Protein AF-A0A7C3Q583-F1 (afdb_monomer_lite)

Sequence (106 aa):
MNAFAIQLTNGCLVSDIEQEDKNTFQFLQNTGAVEEVEGLWKLHSLYRAGRLYVGKDGRGYVEAAFKEQKDLLVEPDHLGDAKHGDEVVVKRIIARRGRASGKVVT

Foldseek 3Di:
DDPVLVCQAVFDAPVPDDPVCVVVVVLCVVVVQWDADPRTIHGDPQKFKAAWAQDPVQKIWGDGPDPVDDIAIEHNVQCPPPDHGDIFMWGWDPPDPDGTHTHTRD

Radius of gyration: 13.43 Å; chains: 1; bounding box: 30×31×34 Å

Secondary structure (DSSP, 8-state):
--HHHHHHHH-B-GGGS-GGGHHHHHHHHHTT-EEEETTEEEE-TTEEEEEEEE-TTS-EEEEESSTTSPPEEE-GGG-TT--TT-EEEEEEPSS-SSS-EEEE--

Structure (mmCIF, N/CA/C/O backbone):
data_AF-A0A7C3Q583-F1
#
_entry.id   AF-A0A7C3Q583-F1
#
loop_
_atom_site.group_PDB
_atom_site.id
_atom_site.type_symbol
_atom_site.label_atom_id
_atom_site.label_alt_id
_atom_site.label_comp_id
_atom_site.label_asym_id
_atom_site.label_entity_id
_atom_site.label_seq_id
_atom_site.pdbx_PDB_ins_code
_atom_site.Cartn_x
_atom_site.Cartn_y
_atom_site.Cartn_z
_atom_site.occupancy
_atom_site.B_iso_or_equiv
_atom_site.auth_seq_id
_atom_site.auth_comp_id
_atom_site.auth_asym_id
_atom_site.auth_atom_id
_atom_site.pdbx_PDB_model_num
ATOM 1 N N . MET A 1 1 ? 5.006 10.303 0.968 1.00 75.12 1 MET A N 1
ATOM 2 C CA . MET A 1 1 ? 3.797 9.653 1.484 1.00 75.12 1 MET A CA 1
ATOM 3 C C . MET A 1 1 ? 2.808 10.739 1.795 1.00 75.12 1 MET A C 1
ATOM 5 O O . MET A 1 1 ? 3.159 11.670 2.515 1.00 75.12 1 MET A O 1
ATOM 9 N N . ASN A 1 2 ? 1.631 10.632 1.203 1.00 86.69 2 ASN A N 1
ATOM 10 C CA . ASN A 1 2 ? 0.483 11.472 1.440 1.00 86.69 2 ASN A CA 1
ATOM 11 C C . ASN A 1 2 ? -0.119 11.155 2.815 1.00 86.69 2 ASN A C 1
ATOM 13 O O . ASN A 1 2 ? 0.231 10.165 3.469 1.00 86.69 2 ASN A O 1
ATOM 17 N N . ALA A 1 3 ? -1.004 12.040 3.268 1.00 90.44 3 ALA A N 1
ATOM 18 C CA . ALA A 1 3 ? -1.640 11.913 4.572 1.00 90.44 3 ALA A CA 1
ATOM 19 C C . ALA A 1 3 ? -2.430 10.599 4.687 1.00 90.44 3 ALA A C 1
ATOM 21 O O . ALA A 1 3 ? -2.291 9.899 5.687 1.00 90.44 3 ALA A O 1
ATOM 22 N N . PHE A 1 4 ? -3.158 10.220 3.634 1.00 92.38 4 PHE A N 1
ATOM 23 C CA . PHE A 1 4 ? -3.998 9.027 3.612 1.00 92.38 4 PHE A CA 1
ATOM 24 C C . PHE A 1 4 ? -3.222 7.719 3.835 1.00 92.38 4 PHE A C 1
ATOM 26 O O . PHE A 1 4 ? -3.597 6.898 4.672 1.00 92.38 4 PHE A O 1
ATOM 33 N N . ALA A 1 5 ? -2.084 7.533 3.160 1.00 90.50 5 ALA A N 1
ATOM 34 C CA . ALA A 1 5 ? -1.227 6.364 3.347 1.00 90.50 5 ALA A CA 1
ATOM 35 C C . ALA A 1 5 ? -0.674 6.276 4.779 1.00 90.50 5 ALA A C 1
ATOM 37 O O . ALA A 1 5 ? -0.605 5.189 5.361 1.00 90.50 5 ALA A O 1
ATOM 38 N N . ILE A 1 6 ? -0.297 7.418 5.364 1.00 90.62 6 ILE A N 1
ATOM 39 C CA . ILE A 1 6 ? 0.198 7.491 6.745 1.00 90.62 6 ILE A CA 1
ATOM 40 C C . ILE A 1 6 ? -0.927 7.149 7.728 1.00 90.62 6 ILE A C 1
ATOM 42 O O . ILE A 1 6 ? -0.721 6.327 8.622 1.00 90.62 6 ILE A O 1
ATOM 46 N N . GLN A 1 7 ? -2.115 7.728 7.535 1.00 93.38 7 GLN A N 1
ATOM 47 C CA . GLN A 1 7 ? -3.310 7.447 8.332 1.00 93.38 7 GLN A CA 1
ATOM 48 C C . GLN A 1 7 ? -3.645 5.955 8.313 1.00 93.38 7 GLN A C 1
ATOM 50 O O . GLN A 1 7 ? -3.726 5.343 9.372 1.00 93.38 7 GLN A O 1
ATOM 55 N N . LEU A 1 8 ? -3.738 5.336 7.132 1.00 93.62 8 LEU A N 1
ATOM 56 C CA . LEU A 1 8 ? -4.035 3.907 7.030 1.00 93.62 8 LEU A CA 1
ATOM 57 C C . LEU A 1 8 ? -2.932 3.021 7.608 1.00 93.62 8 LEU A C 1
ATOM 59 O O . LEU A 1 8 ? -3.218 1.917 8.062 1.00 93.62 8 LEU A O 1
ATOM 63 N N . THR A 1 9 ? -1.672 3.456 7.611 1.00 91.06 9 THR A N 1
ATOM 64 C CA . THR A 1 9 ? -0.614 2.634 8.213 1.00 91.06 9 THR A CA 1
ATOM 65 C C . THR A 1 9 ? -0.627 2.708 9.744 1.00 91.06 9 THR A C 1
ATOM 67 O O . THR A 1 9 ? -0.327 1.710 10.396 1.00 91.06 9 THR A O 1
ATOM 70 N N . ASN A 1 10 ? -1.018 3.849 10.319 1.00 91.69 10 ASN A N 1
ATOM 71 C CA . ASN A 1 10 ? -1.121 4.038 11.772 1.00 91.69 10 ASN A CA 1
ATOM 72 C C . ASN A 1 10 ? -2.468 3.585 12.359 1.00 91.69 10 ASN A C 1
ATOM 74 O O . ASN A 1 10 ? -2.526 3.186 13.520 1.00 91.69 10 ASN A O 1
ATOM 78 N N . GLY A 1 11 ? -3.529 3.622 11.556 1.00 94.94 11 GLY A N 1
ATOM 79 C CA . GLY A 1 11 ? -4.912 3.490 11.996 1.00 94.94 11 GLY A CA 1
ATOM 80 C C . GLY A 1 11 ? -5.620 4.842 12.045 1.00 94.94 11 GLY A C 1
ATOM 81 O O . GLY A 1 11 ? -5.090 5.807 12.595 1.00 94.94 11 GLY A O 1
ATOM 82 N N . CYS A 1 12 ? -6.825 4.909 11.483 1.00 95.81 12 CYS A N 1
ATOM 83 C CA . CYS A 1 12 ? -7.670 6.101 11.503 1.00 95.81 12 CYS A CA 1
ATOM 84 C C . CYS A 1 12 ? -9.153 5.758 11.688 1.00 95.81 12 CYS A C 1
ATOM 86 O O . CYS A 1 12 ? -9.587 4.624 11.463 1.00 95.81 12 CYS A O 1
ATOM 88 N N . LEU A 1 13 ? -9.944 6.751 12.099 1.00 96.50 13 LEU A N 1
ATOM 89 C CA . LEU A 1 13 ? -11.398 6.659 12.041 1.00 96.50 13 LEU A CA 1
ATOM 90 C C . LEU A 1 13 ? -11.872 6.958 10.618 1.00 96.50 13 LEU A C 1
ATOM 92 O O . LEU A 1 13 ? -11.290 7.778 9.912 1.00 96.50 13 LEU A O 1
ATOM 96 N N . VAL A 1 14 ? -12.993 6.358 10.213 1.00 93.75 14 VAL A N 1
ATOM 97 C CA . VAL A 1 14 ? -13.612 6.644 8.904 1.00 93.75 14 VAL A CA 1
ATOM 98 C C . VAL A 1 14 ? -14.017 8.120 8.781 1.00 93.75 14 VAL A C 1
ATOM 100 O O . VAL A 1 14 ? -14.018 8.671 7.683 1.00 93.75 14 VAL A O 1
ATOM 103 N N . SER A 1 15 ? -14.339 8.774 9.903 1.00 95.12 15 SER A N 1
ATOM 104 C CA . SER A 1 15 ? -14.639 10.209 9.960 1.00 95.12 15 SER A CA 1
ATOM 105 C C . SER A 1 15 ? -13.461 11.102 9.581 1.00 95.12 15 SER A C 1
ATOM 107 O O . SER A 1 15 ? -13.692 12.236 9.174 1.00 95.12 15 SER A O 1
ATOM 109 N N . ASP A 1 16 ? -12.234 10.596 9.708 1.00 94.31 16 ASP A N 1
ATOM 110 C CA . ASP A 1 16 ? -10.998 11.355 9.495 1.00 94.31 16 ASP A CA 1
ATOM 111 C C . ASP A 1 16 ? -10.473 11.205 8.056 1.00 94.31 16 ASP A C 1
ATOM 113 O O . ASP A 1 16 ? -9.427 11.755 7.711 1.00 94.31 16 ASP A O 1
ATOM 117 N N . ILE A 1 17 ? -11.176 10.424 7.226 1.00 94.75 17 ILE A N 1
ATOM 118 C CA . ILE A 1 17 ? -10.842 10.203 5.820 1.00 94.75 17 ILE A CA 1
ATOM 119 C C . ILE A 1 17 ? -11.464 11.319 4.980 1.00 94.75 17 ILE A C 1
ATOM 121 O O . ILE A 1 17 ? -12.690 11.493 4.945 1.00 94.75 17 ILE A O 1
ATOM 125 N N . GLU A 1 18 ? -10.605 12.037 4.261 1.00 95.81 18 GLU A N 1
ATOM 126 C CA . GLU A 1 18 ? -11.002 13.106 3.351 1.00 95.81 18 GLU A CA 1
ATOM 127 C C . GLU A 1 18 ? -11.915 12.587 2.234 1.00 95.81 18 GLU A C 1
ATOM 129 O O . GLU A 1 18 ? -11.842 11.433 1.808 1.00 95.81 18 GLU A O 1
ATOM 134 N N . GLN A 1 19 ? -12.805 13.448 1.731 1.00 95.31 19 GLN A N 1
ATOM 135 C CA . GLN A 1 19 ? -13.794 13.048 0.717 1.00 95.31 19 GLN A CA 1
ATOM 136 C C . GLN A 1 19 ? -13.140 12.501 -0.559 1.00 95.31 19 GLN A C 1
ATOM 138 O O . GLN A 1 19 ? -13.675 11.575 -1.166 1.00 95.31 19 GLN A O 1
ATOM 143 N N . GLU A 1 20 ? -11.987 13.052 -0.942 1.00 94.88 20 GLU A N 1
ATOM 144 C CA . GLU A 1 20 ? -11.206 12.610 -2.100 1.00 94.88 20 GLU A CA 1
ATOM 145 C C . GLU A 1 20 ? -10.656 11.183 -1.951 1.00 94.88 20 GLU A C 1
ATOM 147 O O . GLU A 1 20 ? -10.584 10.448 -2.937 1.00 94.88 20 GLU A O 1
ATOM 152 N N . ASP A 1 21 ? -10.384 10.743 -0.721 1.00 95.38 21 ASP A N 1
ATOM 153 C CA . ASP A 1 21 ? -9.816 9.425 -0.430 1.00 95.38 21 ASP A CA 1
ATOM 154 C C . ASP A 1 21 ? -10.876 8.336 -0.215 1.00 95.38 21 ASP A C 1
ATOM 156 O O . ASP A 1 21 ? -10.556 7.145 -0.215 1.00 95.38 21 ASP A O 1
ATOM 160 N N . LYS A 1 22 ? -12.159 8.695 -0.072 1.00 94.81 22 LYS A N 1
ATOM 161 C CA . LYS A 1 22 ? -13.232 7.730 0.235 1.00 94.81 22 LYS A CA 1
ATOM 162 C C . LYS A 1 22 ? -13.389 6.630 -0.804 1.00 94.81 22 LYS A C 1
ATOM 164 O O . LYS A 1 22 ? -13.620 5.480 -0.437 1.00 94.81 22 LYS A O 1
ATOM 169 N N . ASN A 1 23 ? -13.250 6.965 -2.085 1.00 95.88 23 ASN A N 1
ATOM 170 C CA . ASN A 1 23 ? -13.342 5.976 -3.161 1.00 95.88 23 ASN A CA 1
ATOM 171 C C . ASN A 1 23 ? -12.198 4.960 -3.061 1.00 95.88 23 ASN A C 1
ATOM 173 O O . ASN A 1 23 ? -12.424 3.751 -3.137 1.00 95.88 23 ASN A O 1
ATOM 177 N N . THR A 1 24 ? -10.980 5.448 -2.819 1.00 95.25 24 THR A N 1
ATOM 178 C CA . THR A 1 24 ? -9.794 4.613 -2.607 1.00 95.25 24 THR A CA 1
ATOM 179 C C . THR A 1 24 ? -9.955 3.757 -1.356 1.00 95.25 24 THR A C 1
ATOM 181 O O . THR A 1 24 ? -9.708 2.554 -1.394 1.00 95.25 24 THR A O 1
ATOM 184 N N . PHE A 1 25 ? -10.439 4.335 -0.256 1.00 96.75 25 PHE A N 1
ATOM 185 C CA . PHE A 1 25 ? -10.709 3.608 0.979 1.00 96.75 25 PHE A CA 1
ATOM 186 C C . PHE A 1 25 ? -11.720 2.476 0.778 1.00 96.75 25 PHE A C 1
ATOM 188 O O . PHE A 1 25 ? -11.454 1.341 1.169 1.00 96.75 25 PHE A O 1
ATOM 195 N N . GLN A 1 26 ? -12.845 2.748 0.114 1.00 96.88 26 GLN A N 1
ATOM 196 C CA . GLN A 1 26 ? -13.868 1.738 -0.156 1.00 96.88 26 GLN A CA 1
ATOM 197 C C . GLN A 1 26 ? -13.332 0.611 -1.049 1.00 96.88 26 GLN A C 1
ATOM 199 O O . GLN A 1 26 ? -13.609 -0.566 -0.814 1.00 96.88 26 GLN A O 1
ATOM 204 N N . PHE A 1 27 ? -12.510 0.946 -2.044 1.00 96.56 27 PHE A N 1
ATOM 205 C CA . PHE A 1 27 ? -11.808 -0.047 -2.851 1.00 96.56 27 PHE A CA 1
ATOM 206 C C . PHE A 1 27 ? -10.854 -0.913 -2.003 1.00 96.56 27 PHE A C 1
ATOM 208 O O . PHE A 1 27 ? -10.858 -2.143 -2.112 1.00 96.56 27 PHE A O 1
ATOM 215 N N . LEU A 1 28 ? -10.076 -0.301 -1.107 1.00 96.62 28 LEU A N 1
ATOM 216 C CA . LEU A 1 28 ? -9.175 -1.014 -0.197 1.00 96.62 28 LEU A CA 1
ATOM 217 C C . LEU A 1 28 ? -9.933 -1.909 0.796 1.00 96.62 28 LEU A C 1
ATOM 219 O O . LEU A 1 28 ? -9.474 -3.013 1.093 1.00 96.62 28 LEU A O 1
ATOM 223 N N . GLN A 1 29 ? -11.107 -1.486 1.269 1.00 96.50 29 GLN A N 1
ATOM 224 C CA . GLN A 1 29 ? -11.988 -2.327 2.085 1.00 96.50 29 GLN A CA 1
ATOM 225 C C . GLN A 1 29 ? -12.465 -3.550 1.296 1.00 96.50 29 GLN A C 1
ATOM 227 O O . GLN A 1 29 ? -12.303 -4.680 1.753 1.00 96.50 29 GLN A O 1
ATOM 232 N N . ASN A 1 30 ? -12.972 -3.345 0.078 1.00 96.44 30 ASN A N 1
ATOM 233 C CA . ASN A 1 30 ? -13.487 -4.426 -0.769 1.00 96.44 30 ASN A CA 1
ATOM 234 C C . ASN A 1 30 ? -12.409 -5.452 -1.161 1.00 96.44 30 ASN A C 1
ATOM 236 O O . ASN A 1 30 ? -12.712 -6.626 -1.363 1.00 96.44 30 ASN A O 1
ATOM 240 N N . THR A 1 31 ? -11.146 -5.032 -1.256 1.00 94.88 31 THR A N 1
ATOM 241 C CA . THR A 1 31 ? -10.005 -5.923 -1.538 1.00 94.88 31 THR A CA 1
ATOM 242 C C . THR A 1 31 ? -9.436 -6.606 -0.286 1.00 94.88 31 THR A C 1
ATOM 244 O O . THR A 1 31 ? -8.538 -7.450 -0.395 1.00 94.88 31 THR A O 1
ATOM 247 N N . GLY A 1 32 ? -9.938 -6.262 0.906 1.00 96.00 32 GLY A N 1
ATOM 248 C CA . GLY A 1 32 ? -9.410 -6.730 2.189 1.00 96.00 32 GLY A CA 1
ATOM 249 C C . GLY A 1 32 ? -7.992 -6.224 2.467 1.00 96.00 32 GLY A C 1
ATOM 250 O O . GLY A 1 32 ? -7.197 -6.923 3.096 1.00 96.00 32 GLY A O 1
ATOM 251 N N . ALA A 1 33 ? -7.630 -5.063 1.912 1.00 96.56 33 ALA A N 1
ATOM 252 C CA . ALA A 1 33 ? -6.341 -4.415 2.139 1.00 96.56 33 ALA A CA 1
ATOM 253 C C . ALA A 1 33 ? -6.294 -3.652 3.465 1.00 96.56 33 ALA A C 1
ATOM 255 O O . ALA A 1 33 ? -5.214 -3.476 4.031 1.00 96.56 33 ALA A O 1
ATOM 256 N N . VAL A 1 34 ? -7.455 -3.239 3.969 1.00 97.31 34 VAL A N 1
ATOM 257 C CA . VAL A 1 34 ? -7.626 -2.641 5.294 1.00 97.31 34 VAL A CA 1
ATOM 258 C C . VAL A 1 34 ? -8.484 -3.536 6.182 1.00 97.31 34 VAL A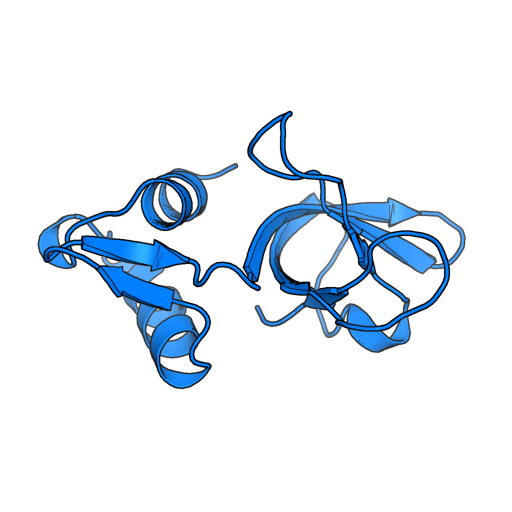 C 1
ATOM 260 O O . VAL A 1 34 ? -9.318 -4.301 5.699 1.00 97.31 34 VAL A O 1
ATOM 263 N N . GLU A 1 35 ? -8.269 -3.428 7.484 1.00 97.44 35 GLU A N 1
ATOM 264 C CA . GLU A 1 35 ? -9.001 -4.124 8.534 1.00 97.44 35 GLU A CA 1
ATOM 265 C C . GLU A 1 35 ? -9.322 -3.157 9.677 1.00 97.44 35 GLU A C 1
ATOM 267 O O . GLU A 1 35 ? -8.595 -2.187 9.909 1.00 97.44 35 GLU A O 1
ATOM 272 N N . GLU A 1 36 ? -10.409 -3.429 10.391 1.00 97.31 36 GLU A N 1
ATOM 273 C CA . GLU A 1 36 ? -10.754 -2.713 11.614 1.00 97.31 36 GLU A CA 1
ATOM 274 C C . GLU A 1 36 ? -10.140 -3.433 12.819 1.00 97.31 36 GLU A C 1
ATOM 276 O O . GLU A 1 36 ? -10.383 -4.619 13.044 1.00 97.31 36 GLU A O 1
ATOM 281 N N . VAL A 1 37 ? -9.339 -2.713 13.604 1.00 95.38 37 VAL A N 1
ATOM 282 C CA . VAL A 1 37 ? -8.714 -3.213 14.831 1.00 95.38 37 VAL A CA 1
ATOM 283 C C . VAL A 1 37 ? -8.924 -2.184 15.927 1.00 95.38 37 VAL A C 1
ATOM 285 O O . VAL A 1 37 ? -8.490 -1.044 15.793 1.00 95.38 37 VAL A O 1
ATOM 288 N N . GLU A 1 38 ? -9.592 -2.592 17.008 1.00 94.38 38 GLU A N 1
ATOM 289 C CA . GLU A 1 38 ? -9.880 -1.727 18.165 1.00 94.38 38 GLU A CA 1
ATOM 290 C C . GLU A 1 38 ? -10.618 -0.425 17.779 1.00 94.38 38 GLU A C 1
ATOM 292 O O . GLU A 1 38 ? -10.399 0.630 18.365 1.00 94.38 38 GLU A O 1
ATOM 297 N N . GLY A 1 39 ? -11.502 -0.499 16.773 1.00 94.56 39 GLY A N 1
ATOM 298 C CA . GLY A 1 39 ? -12.280 0.642 16.271 1.00 94.56 39 GLY A CA 1
ATOM 299 C C . GLY A 1 39 ? -11.535 1.553 15.287 1.00 94.56 39 GLY A C 1
ATOM 300 O O . GLY A 1 39 ? -12.101 2.547 14.834 1.00 94.56 39 GLY A O 1
ATOM 301 N N . LEU A 1 40 ? -10.283 1.234 14.941 1.00 97.38 40 LEU A N 1
ATOM 302 C CA . LEU A 1 40 ? -9.485 1.968 13.958 1.00 97.38 40 LEU A CA 1
ATOM 303 C C . LEU A 1 40 ? -9.301 1.146 12.684 1.00 97.38 40 LEU A C 1
ATOM 305 O O . LEU A 1 40 ? -8.954 -0.034 12.732 1.00 97.38 40 LEU A O 1
ATOM 309 N N . TRP A 1 41 ? -9.464 1.792 11.535 1.00 97.62 41 TRP A N 1
ATOM 310 C CA . TRP A 1 41 ? -9.183 1.201 10.233 1.00 97.62 41 TRP A CA 1
ATOM 311 C C . TRP A 1 41 ? -7.715 1.376 9.880 1.00 97.62 41 TRP A C 1
ATOM 313 O O . TRP A 1 41 ? -7.211 2.498 9.837 1.00 97.62 41 TRP A O 1
ATOM 323 N N . LYS A 1 42 ? -7.027 0.269 9.603 1.00 96.19 42 LYS A N 1
ATOM 324 C CA . LYS A 1 42 ? -5.613 0.269 9.214 1.00 96.19 42 LYS A CA 1
ATOM 325 C C . LYS A 1 42 ? -5.321 -0.750 8.125 1.00 96.19 42 LYS A C 1
ATOM 327 O O . LYS A 1 42 ? -6.113 -1.656 7.888 1.00 96.19 42 LYS A O 1
ATOM 332 N N . LEU A 1 43 ? -4.170 -0.630 7.471 1.00 95.19 43 LEU A N 1
ATOM 333 C CA . LEU A 1 43 ? -3.695 -1.635 6.525 1.00 95.19 43 LEU A CA 1
ATOM 334 C C . LEU A 1 43 ? -3.539 -2.983 7.222 1.00 95.19 43 LEU A C 1
ATOM 336 O O . LEU A 1 43 ? -2.867 -3.094 8.251 1.00 95.19 43 LEU A O 1
ATOM 340 N N . HIS A 1 44 ? -4.095 -4.018 6.600 1.00 95.44 44 HIS A N 1
ATOM 341 C CA . HIS A 1 44 ? -3.885 -5.381 7.046 1.00 95.44 44 HIS A CA 1
ATOM 342 C C . HIS A 1 44 ? -2.390 -5.715 6.999 1.00 95.44 44 HIS A C 1
ATOM 344 O O . HIS A 1 44 ? -1.661 -5.258 6.117 1.00 95.44 44 HIS A O 1
ATOM 350 N N . SER A 1 45 ? -1.912 -6.547 7.924 1.00 91.19 45 SER A N 1
ATOM 351 C CA . SER A 1 45 ? -0.477 -6.847 8.112 1.00 91.19 45 SER A CA 1
ATOM 352 C C . SER A 1 45 ? 0.283 -7.301 6.848 1.00 91.19 45 SER A C 1
ATOM 354 O O . SER A 1 45 ? 1.504 -7.138 6.755 1.00 91.19 45 SER A O 1
ATOM 356 N N . LEU A 1 46 ? -0.435 -7.859 5.870 1.00 93.25 46 LEU A N 1
ATOM 357 C CA . LEU A 1 46 ? 0.086 -8.288 4.567 1.00 93.25 46 LEU A CA 1
ATOM 358 C C . LEU A 1 46 ? 0.252 -7.155 3.549 1.00 93.25 46 LEU A C 1
ATOM 360 O O . LEU A 1 46 ? 0.838 -7.391 2.494 1.00 93.25 46 LEU A O 1
ATOM 364 N N . TYR A 1 47 ? -0.261 -5.965 3.830 1.00 94.00 47 TYR A N 1
ATOM 365 C CA . TYR A 1 47 ? -0.254 -4.828 2.926 1.00 94.00 47 TYR A CA 1
ATOM 366 C C . TYR A 1 47 ? 0.700 -3.744 3.423 1.00 94.00 47 TYR A C 1
ATOM 368 O O . TYR A 1 47 ? 1.009 -3.619 4.615 1.00 94.00 47 TYR A O 1
ATOM 376 N N . ARG A 1 48 ? 1.227 -2.984 2.469 1.00 91.44 48 ARG A N 1
ATOM 377 C CA . ARG A 1 48 ? 2.156 -1.879 2.697 1.00 91.44 48 ARG A CA 1
ATOM 378 C C . ARG A 1 48 ? 1.790 -0.740 1.764 1.00 91.44 48 ARG A C 1
ATOM 380 O O . ARG A 1 48 ? 1.630 -0.983 0.572 1.00 91.44 48 ARG A O 1
ATOM 387 N N . ALA A 1 49 ? 1.681 0.466 2.303 1.00 92.62 49 ALA A N 1
ATOM 388 C CA . ALA A 1 49 ? 1.648 1.675 1.498 1.00 92.62 49 ALA A CA 1
ATOM 389 C C . ALA A 1 49 ? 3.065 2.235 1.357 1.00 92.62 49 ALA A C 1
ATOM 391 O O . ALA A 1 49 ? 3.876 2.134 2.284 1.00 92.62 49 ALA A O 1
ATOM 392 N N . GLY A 1 50 ? 3.364 2.811 0.199 1.00 91.81 50 GLY A N 1
ATOM 393 C CA . GLY A 1 50 ? 4.661 3.421 -0.047 1.00 91.81 50 GLY A CA 1
ATOM 394 C C . GLY A 1 50 ? 4.771 4.036 -1.431 1.00 91.81 50 GLY A C 1
ATOM 395 O O . GLY A 1 50 ? 3.876 3.907 -2.267 1.00 91.81 50 GLY A O 1
ATOM 396 N N . ARG A 1 51 ? 5.895 4.712 -1.668 1.00 93.25 51 ARG A N 1
ATOM 397 C CA . ARG A 1 51 ? 6.210 5.287 -2.977 1.00 93.25 51 ARG A CA 1
ATOM 398 C C . ARG A 1 51 ? 6.831 4.226 -3.874 1.00 93.25 51 ARG A C 1
ATOM 400 O O . ARG A 1 51 ? 7.759 3.531 -3.457 1.00 93.25 51 ARG A O 1
ATOM 407 N N . LEU A 1 52 ? 6.332 4.127 -5.101 1.00 95.38 52 LEU A N 1
ATOM 408 C CA . LEU A 1 52 ? 6.834 3.214 -6.114 1.00 95.38 52 LEU A CA 1
ATOM 409 C C . LEU A 1 52 ? 7.983 3.849 -6.902 1.00 95.38 52 LEU A C 1
ATOM 411 O O . LEU A 1 52 ? 7.819 4.871 -7.565 1.00 95.38 52 LEU A O 1
ATOM 415 N N . TYR A 1 53 ? 9.132 3.183 -6.910 1.00 96.00 53 TYR A N 1
ATOM 416 C CA . TYR A 1 53 ? 10.251 3.497 -7.789 1.00 96.00 53 TYR A CA 1
ATOM 417 C C . TYR A 1 53 ? 10.411 2.389 -8.821 1.00 96.00 53 TYR A C 1
ATOM 419 O O . TYR A 1 53 ? 10.755 1.260 -8.481 1.00 96.00 53 TYR A O 1
ATOM 427 N N . VAL A 1 54 ? 10.182 2.707 -10.092 1.00 96.19 54 VAL A N 1
ATOM 428 C CA . VAL A 1 54 ? 10.426 1.771 -11.198 1.00 96.19 54 VAL A CA 1
ATOM 429 C C . VAL A 1 54 ? 11.835 1.986 -11.748 1.00 96.19 54 VAL A C 1
ATOM 431 O O . VAL A 1 54 ? 12.199 3.112 -12.097 1.00 96.19 54 VAL A O 1
ATOM 434 N N . GLY A 1 55 ? 12.631 0.917 -11.777 1.00 94.12 55 GLY A N 1
ATOM 435 C CA . GLY A 1 55 ? 13.978 0.884 -12.338 1.00 94.12 55 GLY A CA 1
ATOM 436 C C . GLY A 1 55 ? 13.986 0.729 -13.861 1.00 94.12 55 GLY A C 1
ATOM 437 O O . GLY A 1 55 ? 12.971 0.443 -14.492 1.00 94.12 55 GLY A O 1
ATOM 438 N N . LYS A 1 56 ? 15.166 0.883 -14.474 1.00 93.44 56 LYS A N 1
ATOM 439 C CA . LYS A 1 56 ? 15.337 0.760 -15.937 1.00 93.44 56 LYS A CA 1
ATOM 440 C C . LYS A 1 56 ? 15.055 -0.646 -16.474 1.00 93.44 56 LYS A C 1
ATOM 442 O O . LYS A 1 56 ? 14.774 -0.798 -17.654 1.00 93.44 56 LYS A O 1
ATOM 447 N N . ASP A 1 57 ? 15.160 -1.657 -15.619 1.00 93.00 57 ASP A N 1
ATOM 448 C CA . ASP A 1 57 ? 14.861 -3.054 -15.931 1.00 93.00 57 ASP A CA 1
ATOM 449 C C . ASP A 1 57 ? 13.368 -3.397 -15.773 1.00 93.00 57 ASP A C 1
ATOM 451 O O . ASP A 1 57 ? 12.993 -4.561 -15.880 1.00 93.00 57 ASP A O 1
ATOM 455 N N . GLY A 1 58 ? 12.523 -2.396 -15.501 1.00 93.44 58 GLY A N 1
ATOM 456 C CA . GLY A 1 58 ? 11.077 -2.543 -15.352 1.00 93.44 58 GLY A CA 1
ATOM 457 C C . GLY A 1 58 ? 10.631 -3.038 -13.979 1.00 93.44 58 GLY A C 1
ATOM 458 O O . GLY A 1 58 ? 9.432 -3.124 -13.734 1.00 93.44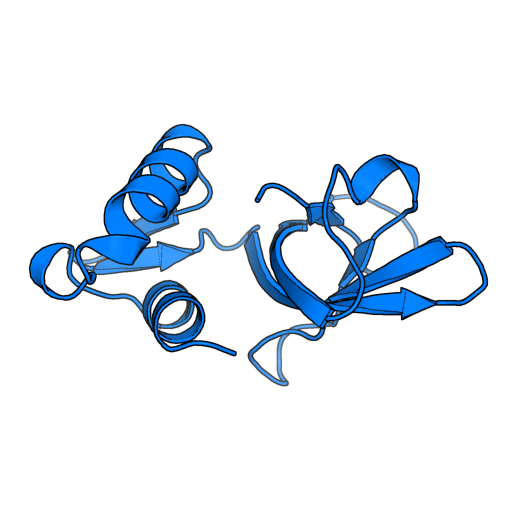 58 GLY A O 1
ATOM 459 N N . ARG A 1 59 ? 11.555 -3.349 -13.061 1.00 95.69 59 ARG A N 1
ATOM 460 C CA . ARG A 1 59 ? 11.191 -3.763 -11.700 1.00 95.69 59 ARG A CA 1
ATOM 461 C C . ARG A 1 59 ? 10.836 -2.558 -10.841 1.00 95.69 59 ARG A C 1
ATOM 463 O O . ARG A 1 59 ? 11.524 -1.538 -10.864 1.00 95.69 59 ARG A O 1
ATOM 470 N N . GLY A 1 60 ? 9.780 -2.705 -10.053 1.00 96.44 60 GLY A N 1
ATOM 471 C CA . GLY A 1 60 ? 9.364 -1.748 -9.041 1.00 96.44 60 GLY A CA 1
ATOM 472 C C . GLY A 1 60 ? 9.993 -2.021 -7.680 1.00 96.44 60 GLY A C 1
ATOM 473 O O . GLY A 1 60 ? 10.249 -3.164 -7.304 1.00 96.44 60 GLY A O 1
ATOM 474 N N . TYR A 1 61 ? 10.179 -0.963 -6.906 1.00 95.38 61 TYR A N 1
ATOM 475 C CA . TYR A 1 61 ? 10.561 -1.012 -5.503 1.00 95.38 61 TYR A CA 1
ATOM 476 C C . TYR A 1 61 ? 9.626 -0.097 -4.734 1.00 95.38 61 TYR A C 1
ATOM 478 O O . TYR A 1 61 ? 9.536 1.089 -5.044 1.00 95.38 61 TYR A O 1
ATOM 486 N N . VAL A 1 62 ? 8.923 -0.650 -3.751 1.00 94.31 62 VAL A N 1
ATOM 487 C CA . VAL A 1 62 ? 8.102 0.142 -2.839 1.00 94.31 62 VAL A CA 1
ATOM 488 C C . VAL A 1 62 ? 8.853 0.295 -1.537 1.00 94.31 62 VAL A C 1
ATOM 490 O O . VAL A 1 62 ? 9.064 -0.684 -0.813 1.00 94.31 62 VAL A O 1
ATOM 493 N N . GLU A 1 63 ? 9.278 1.531 -1.292 1.00 88.19 63 GLU A N 1
ATOM 494 C CA . GLU A 1 63 ? 9.895 1.943 -0.038 1.00 88.19 63 GLU 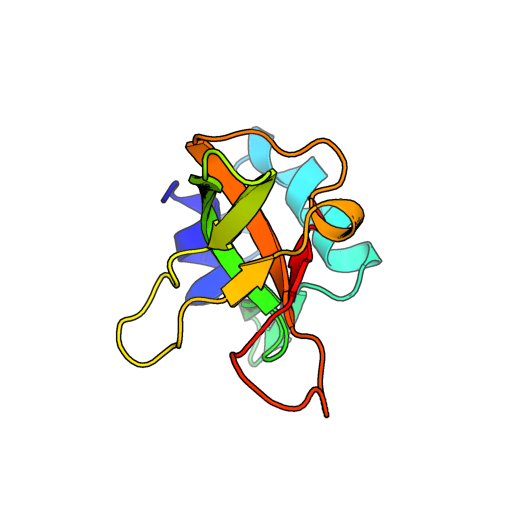A CA 1
ATOM 495 C C . GLU A 1 63 ? 8.835 1.885 1.057 1.00 88.19 63 GLU A C 1
ATOM 497 O O . GLU A 1 63 ? 7.765 2.492 0.938 1.00 88.19 63 GLU A O 1
ATOM 502 N N . ALA A 1 64 ? 9.104 1.095 2.094 1.00 76.25 64 ALA A N 1
ATOM 503 C CA . ALA A 1 64 ? 8.150 0.951 3.177 1.00 76.25 64 ALA A CA 1
ATOM 504 C C . ALA A 1 64 ? 8.089 2.235 4.015 1.00 76.25 64 ALA A C 1
ATOM 506 O O . ALA A 1 64 ? 9.098 2.890 4.262 1.00 76.25 64 ALA A O 1
ATOM 507 N N . ALA A 1 65 ? 6.894 2.558 4.507 1.00 72.19 65 ALA A N 1
ATOM 508 C CA . ALA A 1 65 ? 6.655 3.724 5.350 1.00 72.19 65 ALA A CA 1
ATOM 509 C C . ALA A 1 65 ? 7.521 3.767 6.627 1.00 72.19 65 ALA A C 1
ATOM 511 O O . ALA A 1 65 ? 7.887 4.841 7.104 1.00 72.19 65 ALA A O 1
ATOM 512 N N . PHE A 1 66 ? 7.843 2.592 7.172 1.00 73.56 66 PHE A N 1
ATOM 513 C CA . PHE A 1 66 ? 8.552 2.411 8.436 1.00 73.56 66 PHE A CA 1
ATOM 514 C C . PHE A 1 66 ? 9.862 1.664 8.217 1.00 73.56 66 PHE A C 1
ATOM 516 O O . PHE A 1 66 ? 9.888 0.653 7.517 1.00 73.56 66 PHE A O 1
ATOM 523 N N . LYS A 1 67 ? 10.940 2.106 8.877 1.00 73.31 67 LYS A N 1
ATOM 524 C CA . LYS A 1 67 ? 12.276 1.502 8.730 1.00 73.31 67 LYS A CA 1
ATOM 525 C C . LYS A 1 67 ? 12.350 0.051 9.210 1.00 73.31 67 LYS A C 1
ATOM 527 O O . LYS A 1 67 ? 13.223 -0.685 8.757 1.00 73.31 67 LYS A O 1
ATOM 532 N N . GLU A 1 68 ? 11.465 -0.381 10.112 1.00 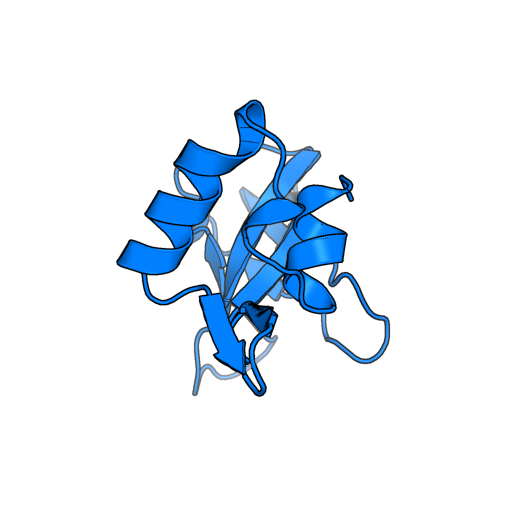76.19 68 GLU A N 1
ATOM 533 C CA . GLU A 1 68 ? 11.407 -1.786 10.534 1.00 76.19 68 GLU A CA 1
ATOM 534 C C . GLU A 1 68 ? 10.807 -2.697 9.448 1.00 76.19 68 GLU A C 1
ATOM 536 O O . GLU A 1 68 ? 10.977 -3.920 9.480 1.00 76.19 68 GLU A O 1
ATOM 541 N N . GLN A 1 69 ? 10.097 -2.121 8.476 1.00 75.06 69 GLN A N 1
ATOM 542 C CA . GLN A 1 69 ? 9.494 -2.843 7.368 1.00 75.06 69 GLN A CA 1
ATOM 543 C C . GLN A 1 69 ? 10.468 -2.884 6.188 1.00 75.06 69 GLN A C 1
ATOM 545 O O . GLN A 1 69 ? 11.102 -1.900 5.830 1.00 75.06 69 GLN A O 1
ATOM 550 N N . LYS A 1 70 ? 10.603 -4.058 5.566 1.00 80.94 70 LYS A N 1
ATOM 551 C CA . LYS A 1 70 ? 11.458 -4.214 4.386 1.00 80.94 70 LYS A CA 1
ATOM 552 C C . LYS A 1 70 ? 10.766 -3.640 3.157 1.00 80.94 70 LYS A C 1
ATOM 554 O O . LYS A 1 70 ? 9.602 -3.972 2.923 1.00 80.94 70 LYS A O 1
ATOM 559 N N . ASP A 1 71 ? 11.524 -2.931 2.330 1.00 89.81 71 ASP A N 1
ATOM 560 C CA . ASP A 1 71 ? 11.088 -2.560 0.987 1.00 89.81 71 ASP A CA 1
ATOM 561 C C . ASP A 1 71 ? 10.657 -3.792 0.195 1.00 89.81 71 ASP A C 1
ATOM 563 O O . ASP A 1 71 ? 11.283 -4.864 0.260 1.00 89.81 71 ASP A O 1
ATOM 567 N N . LEU A 1 72 ? 9.607 -3.620 -0.598 1.00 94.12 72 LEU A N 1
ATOM 568 C CA . LEU A 1 72 ? 9.061 -4.683 -1.422 1.00 94.12 72 LEU A CA 1
ATOM 569 C C . LEU A 1 72 ? 9.535 -4.529 -2.861 1.00 94.12 72 LEU A C 1
ATOM 571 O O . LEU A 1 72 ? 9.361 -3.484 -3.480 1.00 94.12 72 LEU A O 1
ATOM 575 N N . LEU A 1 73 ? 10.099 -5.606 -3.402 1.00 95.50 73 LEU A N 1
ATOM 576 C CA . LEU A 1 73 ? 10.274 -5.753 -4.841 1.00 95.50 73 LEU A CA 1
ATOM 577 C C . LEU A 1 73 ? 8.904 -5.995 -5.491 1.00 95.50 73 LEU A C 1
ATOM 579 O O . LEU A 1 73 ? 8.144 -6.857 -5.045 1.00 95.50 73 LEU A O 1
ATOM 583 N N . VAL A 1 74 ? 8.613 -5.291 -6.572 1.00 96.81 74 VAL A N 1
ATOM 584 C CA . VAL A 1 74 ? 7.435 -5.512 -7.409 1.00 96.81 74 VAL A CA 1
ATOM 585 C C . VAL A 1 74 ? 7.930 -5.920 -8.790 1.00 96.81 74 VAL A C 1
ATOM 587 O O . VAL A 1 74 ? 8.697 -5.201 -9.424 1.00 96.81 74 VAL A O 1
ATOM 590 N N . GLU A 1 75 ? 7.547 -7.113 -9.233 1.00 96.19 75 GLU A N 1
ATOM 591 C CA . GLU A 1 75 ? 7.892 -7.577 -10.582 1.00 96.19 75 GLU A CA 1
ATOM 592 C C . GLU A 1 75 ? 7.103 -6.790 -11.638 1.00 96.19 75 GLU A C 1
ATOM 594 O O . GLU A 1 75 ? 6.021 -6.297 -11.312 1.00 96.19 75 GLU A O 1
ATOM 599 N N . PRO A 1 76 ? 7.578 -6.708 -12.895 1.00 95.56 76 PRO A N 1
ATOM 600 C CA . PRO A 1 76 ? 6.893 -5.956 -13.947 1.00 95.56 76 PRO A CA 1
ATOM 601 C C . PRO A 1 76 ? 5.412 -6.343 -14.098 1.00 95.56 76 PRO A C 1
ATOM 603 O O . PRO A 1 76 ? 4.541 -5.478 -14.074 1.00 95.56 76 PRO A O 1
ATOM 606 N N . ASP A 1 77 ? 5.109 -7.645 -14.103 1.00 95.94 77 ASP A N 1
ATOM 607 C CA . ASP A 1 77 ? 3.738 -8.177 -14.225 1.00 95.94 77 ASP A CA 1
ATOM 608 C C . ASP A 1 77 ? 2.847 -7.888 -12.999 1.00 95.94 77 ASP A C 1
ATOM 610 O O . ASP A 1 77 ? 1.645 -8.160 -12.990 1.00 95.94 77 ASP A O 1
ATOM 614 N N . HIS A 1 78 ? 3.436 -7.368 -11.923 1.00 96.69 78 HIS A N 1
ATOM 615 C CA . HIS A 1 78 ? 2.772 -7.048 -10.665 1.00 96.69 78 HIS A CA 1
ATOM 616 C C . HIS A 1 78 ? 2.634 -5.540 -10.418 1.00 96.69 78 HIS A C 1
ATOM 618 O O . HIS A 1 78 ? 2.117 -5.162 -9.363 1.00 96.69 78 HIS A O 1
ATOM 624 N N . LEU A 1 79 ? 3.081 -4.701 -11.360 1.00 95.94 79 LEU A N 1
ATOM 625 C CA . LEU A 1 79 ? 2.929 -3.245 -11.300 1.00 95.94 79 LEU A CA 1
ATOM 626 C C . LEU A 1 79 ? 1.500 -2.784 -11.614 1.00 95.94 79 LEU A C 1
ATOM 628 O O . LEU A 1 79 ? 1.075 -1.760 -11.090 1.00 95.94 79 LEU A O 1
ATOM 632 N N . GLY A 1 80 ? 0.753 -3.535 -12.430 1.00 93.19 80 GLY A N 1
ATOM 633 C CA . GLY A 1 80 ? -0.540 -3.068 -12.936 1.00 93.19 80 GLY A CA 1
ATOM 634 C C . GLY A 1 80 ? -0.364 -1.795 -13.768 1.00 93.19 80 GLY A C 1
ATOM 635 O O . GLY A 1 80 ? 0.535 -1.734 -14.604 1.00 93.19 80 GLY A O 1
ATOM 636 N N . ASP A 1 81 ? -1.189 -0.783 -13.502 1.00 93.94 81 ASP A N 1
ATOM 637 C CA . ASP A 1 81 ? -1.134 0.521 -14.179 1.00 93.94 81 ASP A CA 1
ATOM 638 C C . ASP A 1 81 ? -0.271 1.563 -13.439 1.00 93.94 81 ASP A C 1
ATOM 640 O O . ASP A 1 81 ? -0.141 2.701 -13.903 1.00 93.94 81 ASP A O 1
ATOM 644 N N . ALA A 1 82 ? 0.328 1.188 -12.302 1.00 95.56 82 ALA A N 1
ATOM 645 C CA . ALA A 1 82 ? 1.102 2.102 -11.472 1.00 95.56 82 ALA A CA 1
ATOM 646 C C . ALA A 1 82 ? 2.418 2.524 -12.135 1.00 95.56 82 ALA A C 1
ATOM 648 O O . ALA A 1 82 ? 3.134 1.735 -12.762 1.00 95.56 82 ALA A O 1
ATOM 649 N N . LYS A 1 83 ? 2.763 3.797 -11.956 1.00 95.31 83 LYS A N 1
ATOM 650 C CA . LYS A 1 83 ? 3.900 4.461 -12.590 1.00 95.31 83 LYS A CA 1
ATOM 651 C C . LYS A 1 83 ? 4.960 4.850 -11.571 1.00 95.31 83 LYS A C 1
ATOM 653 O O . LYS A 1 83 ? 4.756 4.883 -10.359 1.00 95.31 83 LYS A O 1
ATOM 658 N N . HIS A 1 84 ? 6.145 5.153 -12.091 1.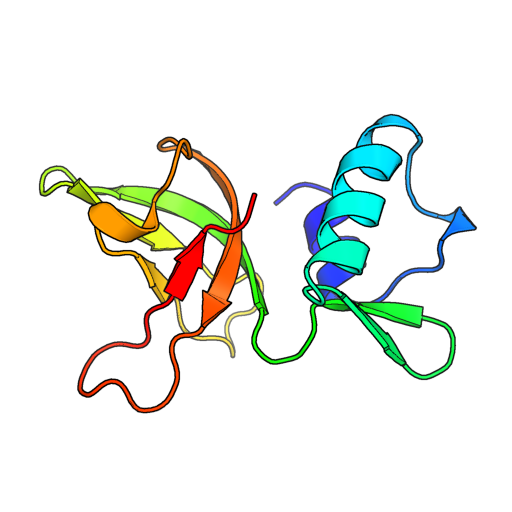00 95.62 84 HIS A N 1
ATOM 659 C CA . HIS A 1 84 ? 7.232 5.678 -11.277 1.00 95.62 84 HIS A CA 1
ATOM 660 C C . HIS A 1 84 ? 6.788 6.957 -10.550 1.00 95.62 84 HIS A C 1
ATOM 662 O O . HIS A 1 84 ? 6.373 7.922 -11.188 1.00 95.62 84 HIS A O 1
ATOM 668 N N . GLY A 1 85 ? 6.956 6.975 -9.230 1.00 93.50 85 GLY A N 1
ATOM 669 C CA . GLY A 1 85 ? 6.612 8.099 -8.367 1.00 93.50 85 GLY A CA 1
ATOM 670 C C . GLY A 1 85 ? 5.227 8.009 -7.729 1.00 93.50 85 GLY A C 1
ATOM 671 O O . GLY A 1 85 ? 4.981 8.786 -6.805 1.00 93.50 85 GLY A O 1
ATOM 672 N N . ASP A 1 86 ? 4.378 7.070 -8.152 1.00 93.81 86 ASP A N 1
ATOM 673 C CA . ASP A 1 86 ? 3.044 6.888 -7.581 1.00 93.81 86 ASP A CA 1
ATOM 674 C C . ASP A 1 86 ? 3.120 6.418 -6.126 1.00 93.81 86 ASP A C 1
ATOM 676 O O . ASP A 1 86 ? 4.078 5.765 -5.693 1.00 93.81 86 ASP A O 1
ATOM 680 N N . GLU A 1 87 ? 2.089 6.754 -5.360 1.00 92.31 87 GLU A N 1
ATOM 681 C CA . GLU A 1 87 ? 1.882 6.192 -4.032 1.00 92.31 87 GLU A CA 1
ATOM 682 C C . GLU A 1 87 ? 0.884 5.050 -4.133 1.00 92.31 87 GLU A C 1
ATOM 684 O O . GLU A 1 87 ? -0.233 5.228 -4.608 1.00 92.31 87 GLU A O 1
ATOM 689 N N . VAL A 1 88 ? 1.323 3.866 -3.719 1.00 94.69 88 VAL A N 1
ATOM 690 C CA 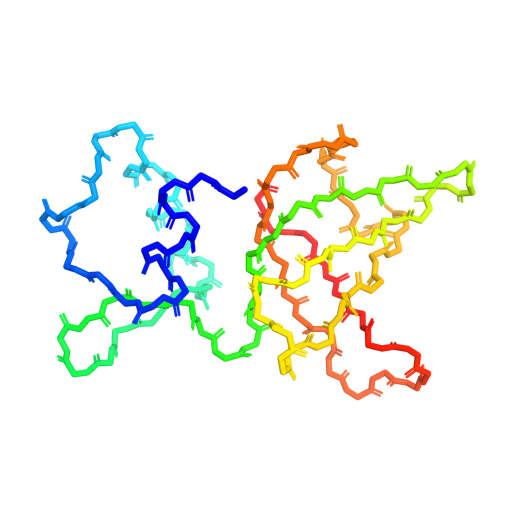. VAL A 1 88 ? 0.623 2.612 -3.986 1.00 94.69 88 VAL A CA 1
ATOM 691 C C . VAL A 1 88 ? 0.434 1.809 -2.712 1.00 94.69 88 VAL A C 1
ATOM 693 O O . VAL A 1 88 ? 1.251 1.872 -1.788 1.00 94.69 88 VAL A O 1
ATOM 696 N N . VAL A 1 89 ? -0.610 0.982 -2.698 1.00 94.69 89 VAL A N 1
ATOM 697 C CA . VAL A 1 89 ? -0.766 -0.110 -1.738 1.00 94.69 89 VAL A CA 1
ATOM 698 C C . VAL A 1 89 ? -0.365 -1.426 -2.397 1.00 94.69 89 VAL A C 1
ATOM 700 O O . VAL A 1 89 ? -0.864 -1.806 -3.457 1.00 94.69 89 VAL A O 1
ATOM 703 N N . VAL A 1 90 ? 0.537 -2.151 -1.742 1.00 95.38 90 VAL A N 1
ATOM 704 C CA . VAL A 1 90 ? 1.091 -3.417 -2.220 1.00 95.38 90 VAL A CA 1
ATOM 705 C C . VAL A 1 90 ? 0.732 -4.544 -1.268 1.00 95.38 90 VAL A C 1
ATOM 707 O O . VAL A 1 90 ? 0.997 -4.464 -0.069 1.00 95.38 90 VAL A O 1
ATOM 710 N N . LYS A 1 91 ? 0.209 -5.644 -1.814 1.00 95.75 91 LYS A N 1
ATOM 711 C CA . LYS A 1 91 ? 0.030 -6.904 -1.090 1.00 95.75 91 LYS A CA 1
ATOM 712 C C . LYS A 1 91 ? 1.308 -7.730 -1.149 1.00 95.75 91 LYS A C 1
ATOM 714 O O . LYS A 1 91 ? 1.800 -8.046 -2.232 1.00 95.75 91 LYS A O 1
ATOM 719 N N . ARG A 1 92 ? 1.832 -8.137 0.002 1.00 94.25 92 ARG A N 1
ATOM 720 C CA . ARG A 1 92 ? 3.006 -9.007 0.097 1.00 94.25 92 ARG A CA 1
ATOM 721 C C . ARG A 1 92 ? 2.696 -10.405 -0.443 1.00 94.25 92 ARG A C 1
ATOM 723 O O . ARG A 1 92 ? 1.690 -11.015 -0.086 1.00 94.25 92 ARG A O 1
ATOM 730 N N . ILE A 1 93 ? 3.612 -10.945 -1.241 1.00 94.56 93 ILE A N 1
ATOM 731 C CA . ILE A 1 93 ? 3.586 -12.341 -1.683 1.00 94.56 93 ILE A CA 1
ATOM 732 C C . ILE A 1 93 ? 4.292 -13.189 -0.622 1.00 94.56 93 ILE A C 1
ATOM 734 O O . ILE A 1 93 ? 5.475 -12.992 -0.328 1.00 94.56 93 ILE A O 1
ATOM 738 N N . ILE A 1 94 ? 3.552 -14.119 -0.022 1.00 90.50 94 ILE A N 1
ATOM 739 C CA . ILE A 1 94 ? 4.044 -15.009 1.035 1.00 90.50 94 ILE A CA 1
ATOM 740 C C . ILE A 1 94 ? 4.711 -16.249 0.425 1.00 90.50 94 ILE A C 1
ATOM 742 O O . ILE A 1 94 ? 4.452 -16.609 -0.718 1.00 90.50 94 ILE A O 1
ATOM 746 N N . ALA A 1 95 ? 5.616 -16.872 1.186 1.00 84.88 95 ALA A N 1
ATOM 747 C CA . ALA A 1 95 ? 6.340 -18.096 0.822 1.00 84.88 95 ALA A CA 1
ATOM 748 C C . ALA A 1 95 ? 7.226 -18.013 -0.442 1.00 84.88 95 ALA A C 1
ATOM 750 O O . ALA A 1 95 ? 7.725 -19.033 -0.918 1.00 84.88 95 ALA A O 1
ATOM 751 N N . ARG A 1 96 ? 7.501 -16.809 -0.962 1.00 83.00 96 ARG A N 1
ATOM 752 C CA . ARG A 1 96 ? 8.475 -16.618 -2.044 1.00 83.00 96 ARG A CA 1
ATOM 753 C C . ARG A 1 96 ? 9.907 -16.724 -1.509 1.00 83.00 96 ARG A C 1
ATOM 755 O O . ARG A 1 96 ? 10.248 -16.101 -0.505 1.00 83.00 96 ARG A O 1
ATOM 762 N N . ARG A 1 97 ? 10.762 -17.477 -2.206 1.00 85.50 97 ARG A N 1
ATOM 763 C CA . ARG A 1 97 ? 12.211 -17.501 -1.944 1.00 85.50 97 ARG A CA 1
ATOM 764 C C . ARG A 1 97 ? 12.863 -16.200 -2.430 1.00 85.50 97 ARG A C 1
ATOM 766 O O . ARG A 1 97 ? 12.522 -15.709 -3.502 1.00 85.50 97 ARG A O 1
ATOM 773 N N . GLY A 1 98 ? 13.830 -15.682 -1.674 1.00 88.44 98 GLY A N 1
ATOM 774 C CA . GLY A 1 98 ? 14.595 -14.483 -2.036 1.00 88.44 98 GLY A CA 1
ATOM 775 C C . GLY A 1 98 ? 14.079 -13.195 -1.387 1.00 88.44 98 GLY A C 1
ATOM 776 O O . GLY A 1 98 ? 13.623 -13.204 -0.242 1.00 88.44 98 GLY A O 1
ATOM 777 N N . ARG A 1 99 ? 14.211 -12.065 -2.098 1.00 89.81 99 ARG A N 1
ATOM 778 C CA . ARG A 1 99 ? 13.817 -10.738 -1.595 1.00 89.81 99 ARG A CA 1
ATOM 779 C C . ARG A 1 99 ? 12.305 -10.680 -1.354 1.00 89.81 99 ARG A C 1
ATOM 781 O O . ARG A 1 99 ? 11.525 -11.248 -2.115 1.00 89.81 99 ARG A O 1
ATOM 788 N N . ALA A 1 100 ? 11.898 -9.970 -0.300 1.00 92.38 100 ALA A N 1
ATOM 789 C CA . ALA A 1 100 ? 10.488 -9.700 -0.044 1.00 92.38 100 ALA A CA 1
ATOM 790 C C . ALA A 1 100 ? 9.868 -9.004 -1.262 1.00 92.38 100 ALA A C 1
ATOM 792 O O . ALA A 1 100 ? 10.445 -8.061 -1.803 1.00 92.38 100 ALA A O 1
ATOM 793 N N . SER A 1 101 ? 8.712 -9.496 -1.699 1.00 95.31 101 SER A N 1
ATOM 794 C CA . SER A 1 101 ? 8.052 -8.989 -2.897 1.00 95.31 101 SER A CA 1
ATOM 795 C C . SER A 1 101 ? 6.558 -8.836 -2.695 1.00 95.31 101 SER A C 1
ATOM 797 O O . SER A 1 101 ? 5.994 -9.408 -1.754 1.00 95.31 101 SER A O 1
ATOM 799 N N . GLY A 1 102 ? 5.928 -8.081 -3.581 1.00 95.56 102 GLY A N 1
ATOM 800 C CA . GLY A 1 102 ? 4.499 -7.851 -3.549 1.00 95.56 102 GLY A CA 1
ATOM 801 C C . GLY A 1 102 ? 3.899 -7.557 -4.916 1.00 95.56 102 GLY A C 1
ATOM 802 O O . GLY A 1 102 ? 4.594 -7.572 -5.934 1.00 95.56 102 GLY A O 1
ATOM 803 N N . LYS A 1 103 ? 2.588 -7.323 -4.903 1.00 96.81 103 LYS A N 1
ATOM 804 C CA . LYS A 1 103 ? 1.783 -6.918 -6.051 1.00 96.81 103 LYS A CA 1
ATOM 805 C C . LYS A 1 103 ? 1.002 -5.652 -5.728 1.00 96.81 103 LYS A C 1
ATOM 807 O O . LYS A 1 103 ? 0.396 -5.580 -4.658 1.00 96.81 103 LYS A O 1
ATOM 812 N N . VAL A 1 104 ? 1.037 -4.686 -6.640 1.00 96.75 104 VAL A N 1
ATOM 813 C CA . VAL A 1 104 ? 0.261 -3.446 -6.544 1.00 96.75 104 VAL A CA 1
ATOM 814 C C . VAL A 1 104 ? -1.231 -3.766 -6.627 1.00 96.75 104 VAL A C 1
ATOM 816 O O . VAL A 1 104 ? -1.653 -4.644 -7.385 1.00 96.75 104 VAL A O 1
ATOM 819 N N . VAL A 1 105 ? -2.014 -3.094 -5.788 1.00 95.38 105 VAL A N 1
ATOM 820 C CA . VAL A 1 105 ? -3.469 -3.272 -5.693 1.00 95.38 105 VAL A CA 1
ATOM 821 C C . VAL A 1 105 ? -4.217 -2.015 -6.139 1.00 95.38 105 VAL A C 1
ATOM 823 O O . VAL A 1 105 ? -5.343 -2.143 -6.601 1.00 95.38 105 VAL A O 1
ATOM 826 N N . THR A 1 106 ? -3.591 -0.844 -6.013 1.00 89.69 106 THR A N 1
ATOM 827 C CA . THR A 1 106 ? -4.131 0.489 -6.334 1.00 89.69 106 THR A CA 1
ATOM 828 C C . THR A 1 106 ? -3.491 1.080 -7.570 1.00 89.69 106 THR A C 1
ATOM 830 O O . THR A 1 106 ? -2.248 0.950 -7.655 1.00 89.69 106 THR A O 1
#

pLDDT: mean 92.67, std 5.69, range [72.19, 97.62]